Protein AF-A0A0N0N8M4-F1 (afdb_monomer_lite)

Structure (mmCIF, N/CA/C/O backbone):
data_AF-A0A0N0N8M4-F1
#
_entry.id   AF-A0A0N0N8M4-F1
#
loop_
_atom_site.group_PDB
_atom_site.id
_atom_site.type_symbol
_atom_site.label_atom_id
_atom_site.label_alt_id
_atom_site.label_comp_id
_atom_site.label_asym_id
_atom_site.label_entity_id
_atom_site.label_seq_id
_atom_site.pdbx_PDB_ins_code
_atom_site.Cartn_x
_atom_site.Cartn_y
_atom_site.Cartn_z
_atom_site.occupancy
_atom_site.B_iso_or_equiv
_atom_site.auth_seq_id
_atom_site.auth_comp_id
_atom_site.auth_asym_id
_atom_site.auth_atom_id
_atom_site.pdbx_PDB_model_num
ATOM 1 N N . MET A 1 1 ? 12.608 13.380 -5.109 1.00 49.38 1 MET A N 1
ATOM 2 C CA . MET A 1 1 ? 11.524 12.395 -5.244 1.00 49.38 1 MET A CA 1
ATOM 3 C C . MET A 1 1 ? 11.192 11.957 -3.847 1.00 49.38 1 MET A C 1
ATOM 5 O O . MET A 1 1 ? 12.079 11.426 -3.181 1.00 49.38 1 MET A O 1
ATOM 9 N N . ASP A 1 2 ? 9.991 12.271 -3.387 1.00 55.09 2 ASP A N 1
ATOM 10 C CA . ASP A 1 2 ? 9.526 11.766 -2.105 1.00 55.09 2 ASP A CA 1
ATOM 11 C C . ASP A 1 2 ? 9.492 10.238 -2.191 1.00 55.09 2 ASP A C 1
ATOM 13 O O . ASP A 1 2 ? 9.008 9.662 -3.168 1.00 55.09 2 ASP A O 1
ATOM 17 N N . LYS A 1 3 ? 10.131 9.575 -1.226 1.00 58.66 3 LYS A N 1
ATOM 18 C CA . LYS A 1 3 ? 10.046 8.123 -1.076 1.00 58.66 3 LYS A CA 1
ATOM 19 C C . LYS A 1 3 ? 8.711 7.864 -0.387 1.00 58.66 3 LYS A C 1
ATOM 21 O O . LYS A 1 3 ? 8.596 8.170 0.793 1.00 58.66 3 LYS A O 1
ATOM 26 N N . GLY A 1 4 ? 7.710 7.379 -1.114 1.00 66.56 4 GLY A N 1
ATOM 27 C CA . GLY A 1 4 ? 6.374 7.203 -0.552 1.00 66.56 4 GLY A CA 1
ATOM 28 C C . GLY A 1 4 ? 5.380 6.565 -1.514 1.00 66.56 4 GLY A C 1
ATOM 29 O O . GLY A 1 4 ? 5.722 6.210 -2.645 1.00 66.56 4 GLY A O 1
ATOM 30 N N . VAL A 1 5 ? 4.147 6.416 -1.034 1.00 82.38 5 VAL A N 1
ATOM 31 C CA . VAL A 1 5 ? 3.004 5.954 -1.825 1.00 82.38 5 VAL A CA 1
ATOM 32 C C . VAL A 1 5 ? 2.602 7.048 -2.810 1.00 82.38 5 VAL A C 1
ATOM 34 O O . VAL A 1 5 ? 2.555 8.227 -2.468 1.00 82.38 5 VAL A O 1
ATOM 37 N N . GLY A 1 6 ? 2.310 6.659 -4.046 1.00 87.25 6 GLY A N 1
ATOM 38 C CA . GLY A 1 6 ? 1.924 7.574 -5.112 1.00 87.25 6 GLY A CA 1
ATOM 39 C C . GLY A 1 6 ? 1.035 6.896 -6.147 1.00 87.25 6 GLY A C 1
ATOM 40 O O . GLY A 1 6 ? 0.658 5.733 -6.004 1.00 87.25 6 GLY A O 1
ATOM 41 N N . VAL A 1 7 ? 0.702 7.636 -7.203 1.00 88.88 7 VAL A N 1
ATOM 42 C CA . VAL A 1 7 ? -0.058 7.120 -8.345 1.00 88.88 7 VAL A CA 1
ATOM 43 C C . VAL A 1 7 ? 0.829 7.163 -9.580 1.00 88.88 7 VAL A C 1
ATOM 45 O O . VAL A 1 7 ? 1.410 8.198 -9.904 1.00 88.88 7 VAL A O 1
ATOM 48 N N . TRP A 1 8 ? 0.910 6.031 -10.272 1.00 91.12 8 TRP A N 1
ATOM 49 C CA . TRP A 1 8 ? 1.635 5.870 -11.529 1.00 91.12 8 TRP A CA 1
ATOM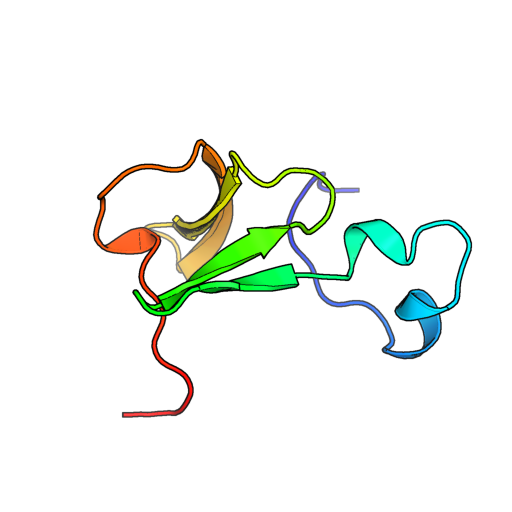 50 C C . TRP A 1 8 ? 0.666 5.479 -12.640 1.00 91.12 8 TRP A C 1
ATOM 52 O O . TRP A 1 8 ? -0.437 4.996 -12.375 1.00 91.12 8 TRP A O 1
ATOM 62 N N . GLU A 1 9 ? 1.079 5.665 -13.894 1.00 94.56 9 GLU A N 1
ATOM 63 C CA . GLU A 1 9 ? 0.322 5.135 -15.027 1.00 94.56 9 GLU A CA 1
ATOM 64 C C . GLU A 1 9 ? 0.124 3.628 -14.864 1.00 94.56 9 GLU A C 1
ATOM 66 O O . GLU A 1 9 ? 1.068 2.914 -14.521 1.00 94.56 9 GLU A O 1
ATOM 71 N N . CYS A 1 10 ? -1.076 3.126 -15.168 1.00 94.56 10 CYS A N 1
ATOM 72 C CA . CYS A 1 10 ? -1.383 1.703 -15.016 1.00 94.56 10 CYS A CA 1
ATOM 73 C C . CYS A 1 10 ? -0.388 0.801 -15.763 1.00 94.56 10 CYS A C 1
ATOM 75 O O . CYS A 1 10 ? -0.028 -0.249 -15.246 1.00 94.56 10 CYS A O 1
ATOM 77 N N . ALA A 1 11 ? 0.122 1.236 -16.923 1.00 95.69 11 ALA A N 1
ATOM 78 C CA . ALA A 1 11 ? 1.122 0.503 -17.705 1.00 95.69 11 ALA A CA 1
ATOM 79 C C . ALA A 1 11 ? 2.448 0.263 -16.952 1.00 95.69 11 ALA A C 1
ATOM 81 O O . ALA A 1 11 ? 3.184 -0.666 -17.276 1.00 95.69 11 ALA A O 1
ATOM 82 N N . SER A 1 12 ? 2.744 1.047 -15.909 1.00 94.88 12 SER A N 1
ATOM 83 C CA . SER A 1 12 ? 3.937 0.852 -15.074 1.00 94.88 12 SER A CA 1
ATOM 84 C C . SER A 1 12 ? 3.921 -0.490 -14.328 1.00 94.88 12 SER A C 1
ATOM 86 O O . SER A 1 12 ? 4.976 -0.962 -13.903 1.00 94.88 12 SER A O 1
ATOM 88 N N . VAL A 1 13 ? 2.755 -1.140 -14.192 1.00 95.12 13 VAL A N 1
ATOM 89 C CA . VAL A 1 13 ? 2.615 -2.470 -13.569 1.00 95.12 13 VAL A CA 1
ATOM 90 C C . VAL A 1 13 ? 3.339 -3.579 -14.344 1.00 95.12 13 VAL A C 1
ATOM 92 O O . VAL A 1 13 ? 3.695 -4.606 -13.754 1.00 95.12 13 VAL A O 1
ATOM 95 N N . ASP A 1 14 ? 3.592 -3.361 -15.634 1.00 96.50 14 ASP A N 1
ATOM 96 C CA . ASP A 1 14 ? 4.269 -4.303 -16.530 1.00 96.50 14 ASP A CA 1
ATOM 97 C C . ASP A 1 14 ? 5.752 -3.952 -16.756 1.00 96.50 14 ASP A C 1
ATOM 99 O O . ASP A 1 14 ? 6.450 -4.652 -17.486 1.00 96.50 14 ASP A O 1
ATOM 103 N N . GLY A 1 15 ? 6.249 -2.879 -16.128 1.00 95.00 15 GLY A N 1
ATOM 104 C CA . GLY A 1 15 ? 7.655 -2.472 -16.191 1.00 95.00 15 GLY A CA 1
ATOM 105 C C . GLY A 1 15 ? 8.546 -3.141 -15.138 1.00 95.00 15 GLY A C 1
ATOM 106 O O . GLY A 1 15 ? 8.083 -3.886 -14.272 1.00 95.00 15 GLY A O 1
ATOM 107 N N . ASP A 1 16 ? 9.835 -2.789 -15.149 1.00 93.81 16 ASP A N 1
ATOM 108 C CA . ASP A 1 16 ? 10.886 -3.368 -14.285 1.00 93.81 16 ASP A CA 1
ATOM 109 C C . ASP A 1 16 ? 10.626 -3.222 -12.773 1.00 93.81 16 ASP A C 1
ATOM 111 O O . ASP A 1 16 ? 11.197 -3.939 -11.949 1.00 93.81 16 ASP A O 1
ATOM 115 N N . HIS A 1 17 ? 9.751 -2.292 -12.391 1.00 91.25 17 HIS A N 1
ATOM 116 C CA . HIS A 1 17 ? 9.362 -2.026 -11.006 1.00 91.25 17 HIS A CA 1
ATOM 117 C C . HIS A 1 17 ? 7.899 -2.371 -10.713 1.00 91.25 17 HIS A C 1
ATOM 119 O O . HIS A 1 17 ? 7.386 -2.023 -9.651 1.00 91.25 17 HIS A O 1
ATOM 125 N N . GLY A 1 18 ? 7.225 -3.090 -11.613 1.00 93.62 18 GLY A N 1
ATOM 126 C CA . GLY A 1 18 ? 5.808 -3.422 -11.484 1.00 93.62 18 GLY A CA 1
ATOM 127 C C . GLY A 1 18 ? 5.463 -4.213 -10.219 1.00 93.62 18 GLY A C 1
ATOM 128 O O . GLY A 1 18 ? 4.327 -4.169 -9.750 1.00 93.62 18 GLY A O 1
ATOM 129 N N . ALA A 1 19 ? 6.426 -4.922 -9.627 1.00 93.38 19 ALA A N 1
ATOM 130 C CA . ALA A 1 19 ? 6.239 -5.611 -8.351 1.00 93.38 19 ALA A CA 1
ATOM 131 C C . ALA A 1 19 ? 5.947 -4.643 -7.183 1.00 93.38 19 ALA A C 1
ATOM 133 O O . ALA A 1 19 ? 5.200 -5.001 -6.278 1.00 93.38 19 ALA A O 1
ATOM 134 N N . ASN A 1 20 ? 6.449 -3.402 -7.245 1.00 91.94 20 ASN A N 1
ATOM 135 C CA . ASN A 1 20 ? 6.173 -2.348 -6.259 1.00 91.94 20 ASN A CA 1
ATOM 136 C C . ASN A 1 20 ? 4.734 -1.807 -6.352 1.00 91.94 20 ASN A C 1
ATOM 138 O O . ASN A 1 20 ? 4.288 -1.104 -5.453 1.00 91.94 20 ASN A O 1
ATOM 142 N N . LEU A 1 21 ? 4.025 -2.099 -7.449 1.00 93.81 21 LEU A N 1
ATOM 143 C CA . LEU A 1 21 ? 2.685 -1.581 -7.747 1.00 93.81 21 LEU A CA 1
ATOM 144 C C . LEU A 1 21 ? 1.581 -2.623 -7.519 1.00 93.81 21 LEU A C 1
ATOM 146 O O . LEU A 1 21 ? 0.424 -2.389 -7.863 1.00 93.81 21 LEU A O 1
ATOM 150 N N . ARG A 1 22 ? 1.931 -3.794 -6.976 1.00 95.00 22 ARG A N 1
ATOM 151 C CA . ARG A 1 22 ? 0.992 -4.881 -6.687 1.00 95.00 22 ARG A CA 1
ATOM 152 C C . ARG A 1 22 ? 0.742 -4.967 -5.189 1.00 95.00 22 ARG A C 1
ATOM 154 O O . ARG A 1 22 ? 1.684 -4.983 -4.399 1.00 95.00 22 ARG A O 1
ATOM 161 N N . PHE A 1 23 ? -0.530 -5.079 -4.826 1.00 95.25 23 PHE A N 1
ATOM 162 C CA . PHE A 1 23 ? -0.987 -5.144 -3.444 1.00 95.25 23 PHE A CA 1
ATOM 163 C C . PHE A 1 23 ? -1.934 -6.326 -3.254 1.00 95.25 23 PHE A C 1
ATOM 165 O O . PHE A 1 23 ? -2.708 -6.660 -4.153 1.00 95.25 23 PHE A O 1
ATOM 172 N N . THR A 1 24 ? -1.876 -6.931 -2.075 1.00 95.88 24 THR A N 1
ATOM 173 C CA . THR A 1 24 ? -2.887 -7.863 -1.582 1.00 95.88 24 THR A CA 1
ATOM 174 C C . THR A 1 24 ? -3.915 -7.073 -0.785 1.00 95.88 24 THR A C 1
ATOM 176 O O . THR A 1 24 ? -3.545 -6.204 0.002 1.00 95.88 24 THR A O 1
ATOM 179 N N . VAL A 1 25 ? -5.194 -7.374 -0.996 1.00 95.50 25 VAL A N 1
ATOM 180 C CA . VAL A 1 25 ? -6.286 -6.906 -0.137 1.00 95.50 25 VAL A CA 1
ATOM 181 C C . VAL A 1 25 ? -6.715 -8.093 0.710 1.00 95.50 25 VAL A C 1
ATOM 183 O O . VAL A 1 25 ? -7.245 -9.069 0.172 1.00 95.50 25 VAL A O 1
ATOM 186 N N . ASP A 1 26 ? -6.437 -8.028 2.005 1.00 94.75 26 ASP A N 1
ATOM 187 C CA . ASP A 1 26 ? -6.776 -9.090 2.946 1.00 94.75 26 ASP A CA 1
ATOM 188 C C . ASP A 1 26 ? -8.250 -8.989 3.372 1.00 94.75 26 ASP A C 1
ATOM 190 O O . ASP A 1 26 ? -8.923 -7.971 3.191 1.00 94.75 26 ASP A O 1
ATOM 194 N N . GLY A 1 27 ? -8.791 -10.085 3.911 1.00 94.62 27 GLY A N 1
ATOM 195 C CA . GLY A 1 27 ? -10.216 -10.185 4.256 1.00 94.62 27 GLY A CA 1
ATOM 196 C C . GLY A 1 27 ? -10.665 -9.263 5.396 1.00 94.62 27 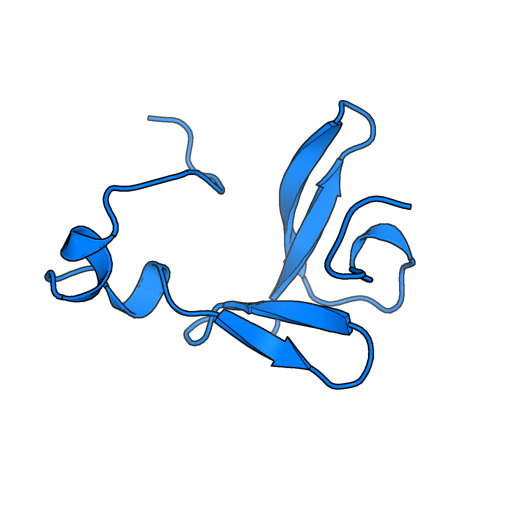GLY A C 1
ATOM 197 O O . GLY A 1 27 ? -11.863 -9.031 5.547 1.00 94.62 27 GLY A O 1
ATOM 198 N N . ASP A 1 28 ? -9.722 -8.743 6.179 1.00 93.56 28 ASP A N 1
ATOM 199 C CA . ASP A 1 28 ? -9.947 -7.742 7.225 1.00 93.56 28 ASP A CA 1
ATOM 200 C C . ASP A 1 28 ? -9.964 -6.299 6.687 1.00 93.56 28 ASP A C 1
ATOM 202 O O . ASP A 1 28 ? -10.379 -5.388 7.400 1.00 93.56 28 ASP A O 1
ATOM 206 N N . GLY A 1 29 ? -9.594 -6.096 5.419 1.00 95.75 29 GLY A N 1
ATOM 207 C CA . GLY A 1 29 ? -9.512 -4.785 4.783 1.00 95.75 29 GLY A CA 1
ATOM 208 C C . GLY A 1 29 ? -8.120 -4.152 4.801 1.00 95.75 29 GLY A C 1
ATOM 209 O O . GLY A 1 29 ? -7.988 -3.027 4.313 1.00 95.75 29 GLY A O 1
ATOM 210 N N . THR A 1 30 ? -7.082 -4.832 5.303 1.00 97.25 30 THR A N 1
ATOM 211 C CA . THR A 1 30 ? -5.702 -4.356 5.122 1.00 97.25 30 THR A CA 1
ATOM 212 C C . THR A 1 30 ? -5.266 -4.450 3.660 1.00 97.25 30 THR A C 1
ATOM 214 O O . THR A 1 30 ? -5.605 -5.384 2.927 1.00 97.25 30 THR A O 1
ATOM 217 N N . VAL A 1 31 ? -4.492 -3.456 3.218 1.00 96.06 31 VAL A N 1
ATOM 218 C CA . VAL A 1 31 ? -3.923 -3.385 1.864 1.00 96.06 31 VAL A CA 1
ATOM 219 C C . VAL A 1 31 ? -2.403 -3.430 1.977 1.00 96.06 31 VAL A C 1
ATOM 221 O O . VAL A 1 31 ? -1.795 -2.503 2.504 1.00 96.06 31 VAL A O 1
ATOM 224 N N . ARG A 1 32 ? -1.770 -4.504 1.496 1.00 96.19 32 ARG A N 1
ATOM 225 C CA . ARG A 1 32 ? -0.354 -4.819 1.770 1.00 96.19 32 ARG A CA 1
ATOM 226 C C . ARG A 1 32 ? 0.457 -4.941 0.481 1.00 96.19 32 ARG A C 1
ATOM 228 O O . ARG A 1 32 ? -0.016 -5.599 -0.447 1.00 96.19 32 ARG A O 1
ATOM 235 N N . PRO A 1 33 ? 1.677 -4.381 0.375 1.00 95.19 33 PRO A N 1
ATOM 236 C CA . PRO A 1 33 ? 2.517 -4.580 -0.803 1.00 95.19 33 PRO A CA 1
ATOM 237 C C . PRO A 1 33 ? 2.855 -6.062 -1.004 1.00 95.19 33 PRO A C 1
ATOM 239 O O . PRO A 1 33 ? 3.288 -6.746 -0.076 1.00 95.19 33 PRO A O 1
ATOM 242 N N . ALA A 1 34 ? 2.755 -6.557 -2.238 1.00 93.50 34 ALA A N 1
ATOM 243 C CA . ALA A 1 34 ? 3.010 -7.967 -2.548 1.00 93.50 34 ALA A CA 1
ATOM 244 C C . ALA A 1 34 ? 4.461 -8.405 -2.256 1.00 93.50 34 ALA A C 1
ATOM 246 O O . ALA A 1 34 ? 4.720 -9.578 -1.999 1.00 93.50 34 ALA A O 1
ATOM 247 N N . ILE A 1 35 ? 5.409 -7.463 -2.285 1.00 94.12 35 ILE A N 1
ATOM 248 C CA . ILE A 1 35 ? 6.838 -7.696 -2.014 1.00 94.12 35 ILE A CA 1
ATOM 249 C C . ILE A 1 35 ? 7.260 -7.385 -0.569 1.00 94.12 35 ILE A C 1
ATOM 251 O O . ILE A 1 35 ? 8.401 -7.651 -0.199 1.00 94.12 35 ILE A O 1
ATOM 255 N N . ALA A 1 36 ? 6.368 -6.808 0.238 1.00 94.56 36 ALA A N 1
ATOM 256 C CA . ALA A 1 36 ? 6.637 -6.388 1.611 1.00 94.56 36 ALA A CA 1
ATOM 257 C C . ALA A 1 36 ? 5.393 -6.636 2.467 1.00 94.56 36 ALA A C 1
ATOM 259 O O . ALA A 1 36 ? 4.750 -5.717 2.957 1.00 94.56 36 ALA A O 1
ATOM 260 N N . ILE A 1 37 ? 5.036 -7.912 2.621 1.00 92.50 37 ILE A N 1
ATOM 261 C CA . ILE A 1 37 ? 3.772 -8.282 3.255 1.00 92.50 37 ILE A CA 1
ATOM 262 C C . ILE A 1 37 ? 3.696 -7.832 4.723 1.00 92.50 37 ILE A C 1
ATOM 264 O O . ILE A 1 37 ? 2.611 -7.628 5.229 1.00 92.50 37 ILE A O 1
ATOM 268 N N . LEU A 1 38 ? 4.793 -7.624 5.449 1.00 96.00 38 LEU A N 1
ATOM 269 C CA . LEU A 1 38 ? 4.730 -7.143 6.844 1.00 96.00 38 LEU A CA 1
ATOM 270 C C . LEU A 1 38 ? 4.482 -5.625 6.958 1.00 96.00 38 LEU A C 1
ATOM 272 O O . LEU A 1 38 ? 4.793 -5.026 7.983 1.00 96.00 38 LEU A O 1
ATOM 276 N N . THR A 1 39 ? 3.953 -5.010 5.905 1.00 96.12 39 THR A N 1
ATOM 277 C CA . THR A 1 39 ? 3.705 -3.577 5.769 1.00 96.12 39 THR A CA 1
ATOM 278 C C . THR A 1 39 ? 2.299 -3.375 5.208 1.00 96.12 39 THR A C 1
ATOM 280 O O . THR A 1 39 ? 1.860 -4.163 4.365 1.00 96.12 39 THR A O 1
ATOM 283 N N . ALA A 1 40 ? 1.604 -2.330 5.642 1.00 96.69 40 ALA A N 1
ATOM 284 C CA . ALA A 1 40 ? 0.258 -1.990 5.199 1.00 96.69 40 ALA A CA 1
ATOM 285 C C . ALA A 1 40 ? 0.170 -0.531 4.736 1.00 96.69 40 ALA A C 1
ATOM 287 O O . ALA A 1 40 ? 1.014 0.297 5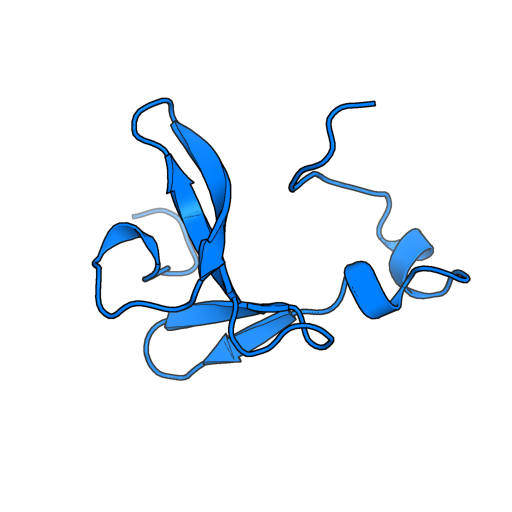.073 1.00 96.69 40 ALA A O 1
ATOM 288 N N . LEU A 1 41 ? -0.841 -0.237 3.919 1.00 95.12 41 LEU A N 1
ATOM 289 C CA . LEU A 1 41 ? -1.246 1.124 3.591 1.00 95.12 41 LEU A CA 1
ATOM 290 C C . LEU A 1 41 ? -1.893 1.758 4.826 1.00 95.12 41 LEU A C 1
ATOM 292 O O . LEU A 1 41 ? -2.946 1.292 5.263 1.00 95.12 41 LEU A O 1
ATOM 296 N N . THR A 1 42 ? -1.302 2.835 5.325 1.00 95.69 42 THR A N 1
ATOM 297 C CA . THR A 1 42 ? -1.710 3.480 6.578 1.00 95.69 42 THR A CA 1
ATOM 298 C C . THR A 1 42 ? -2.148 4.912 6.307 1.00 95.69 42 THR A C 1
ATOM 300 O O . THR A 1 42 ? -1.520 5.627 5.521 1.00 95.69 42 THR A O 1
ATOM 303 N N . ALA A 1 43 ? -3.267 5.322 6.899 1.00 94.25 43 ALA A N 1
ATOM 304 C CA . ALA A 1 43 ? -3.762 6.688 6.793 1.00 94.25 43 ALA A CA 1
ATOM 305 C C . ALA A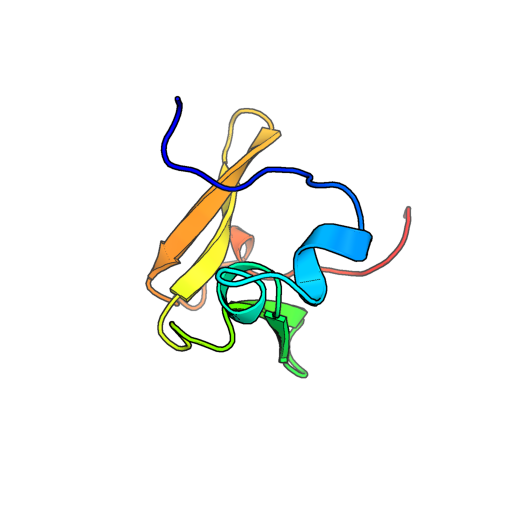 1 43 ? -3.007 7.626 7.747 1.00 94.25 43 ALA A C 1
ATOM 307 O O . ALA A 1 43 ? -2.955 7.394 8.951 1.00 94.25 43 ALA A O 1
ATOM 308 N N . ASP A 1 44 ? -2.504 8.748 7.233 1.00 89.75 44 ASP A N 1
ATOM 309 C CA . ASP A 1 44 ? -1.897 9.779 8.072 1.00 89.75 44 ASP A CA 1
ATOM 310 C C . ASP A 1 44 ? -2.957 10.783 8.561 1.00 89.75 44 ASP A C 1
ATOM 312 O O . ASP A 1 44 ? -3.888 11.145 7.835 1.00 89.75 44 ASP A O 1
ATOM 316 N N . VAL A 1 45 ? -2.753 11.367 9.749 1.00 84.50 45 VAL A N 1
ATOM 317 C CA . VAL A 1 45 ? -3.639 12.401 10.342 1.00 84.50 45 VAL A CA 1
ATOM 318 C C . VAL A 1 45 ? -3.845 13.618 9.414 1.00 84.50 45 VAL A C 1
ATOM 320 O O . VAL A 1 45 ? -4.854 14.316 9.506 1.00 84.50 45 VAL A O 1
ATOM 323 N N . GLY A 1 46 ? -2.904 13.873 8.496 1.00 85.38 46 GLY A N 1
ATOM 324 C CA . GLY A 1 46 ? -2.959 14.955 7.506 1.00 85.38 46 GLY A CA 1
ATOM 325 C C . GLY A 1 46 ? -3.700 14.627 6.203 1.00 85.38 46 GLY A C 1
ATOM 326 O O . GLY A 1 46 ? -3.665 15.443 5.283 1.00 85.38 46 GLY A O 1
ATOM 327 N N . GLY A 1 47 ? -4.331 13.452 6.091 1.00 84.56 47 GLY A N 1
ATOM 328 C CA . GLY A 1 47 ? -4.972 12.981 4.856 1.00 84.56 47 GLY A CA 1
ATOM 329 C C . GLY A 1 47 ? -3.993 12.419 3.819 1.00 84.56 47 GLY A C 1
ATOM 330 O O . GLY A 1 47 ? -4.368 12.222 2.664 1.00 84.56 47 GLY A O 1
ATOM 331 N N . GLY A 1 48 ? -2.741 12.197 4.225 1.00 88.81 48 GLY A N 1
ATOM 332 C CA . GLY A 1 48 ? -1.749 11.452 3.459 1.00 88.81 48 GLY A CA 1
ATOM 333 C C . GLY A 1 48 ? -1.925 9.945 3.621 1.00 88.81 48 GLY A C 1
ATOM 334 O O . GLY A 1 48 ? -2.760 9.478 4.398 1.00 88.81 48 GLY A O 1
ATOM 335 N N . VAL A 1 49 ? -1.124 9.198 2.869 1.00 91.75 49 VAL A N 1
ATOM 336 C CA . VAL A 1 49 ? -1.005 7.749 3.013 1.00 91.75 49 VAL A CA 1
ATOM 337 C C . VAL A 1 49 ? 0.462 7.344 2.994 1.00 91.75 49 VAL A C 1
ATOM 339 O O . VAL A 1 49 ? 1.258 7.868 2.207 1.00 91.75 49 VAL A O 1
ATOM 342 N N . SER A 1 50 ? 0.796 6.375 3.833 1.00 92.69 50 SER A N 1
ATOM 343 C CA . SER A 1 50 ? 2.142 5.851 4.033 1.00 92.69 50 SER A CA 1
ATOM 344 C C . SER A 1 50 ? 2.145 4.318 3.979 1.00 92.69 50 SER A C 1
ATOM 346 O O . SER A 1 50 ? 1.101 3.676 3.837 1.00 92.69 50 SER A O 1
ATOM 348 N N . LEU A 1 51 ? 3.344 3.731 3.982 1.00 93.75 51 LEU A N 1
ATOM 349 C CA . LEU A 1 51 ? 3.545 2.289 4.115 1.00 93.75 51 LEU A CA 1
ATOM 350 C C . LEU A 1 51 ? 4.249 2.036 5.441 1.00 93.75 51 LEU A C 1
ATOM 352 O O . LEU A 1 51 ? 5.463 2.227 5.526 1.00 93.75 51 LEU A O 1
ATOM 356 N N . GLU A 1 52 ? 3.498 1.589 6.439 1.00 95.19 52 GLU A N 1
ATOM 357 C CA . GLU A 1 52 ? 3.999 1.360 7.795 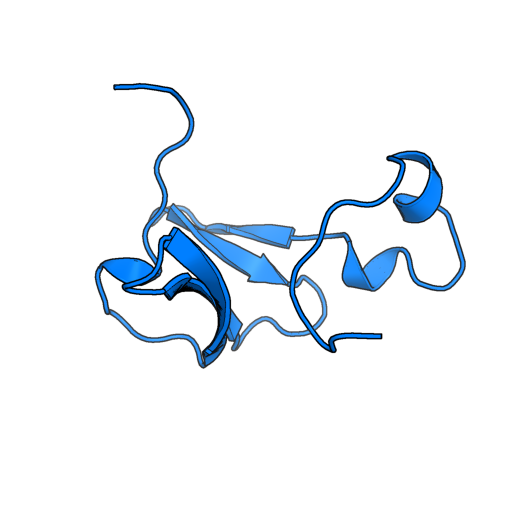1.00 95.19 52 GLU A CA 1
ATOM 358 C C . GLU A 1 52 ? 3.972 -0.133 8.147 1.00 95.19 52 GLU A C 1
ATOM 360 O O . GLU A 1 52 ? 3.277 -0.915 7.485 1.00 95.19 52 GLU A O 1
ATOM 365 N N . PRO A 1 53 ? 4.774 -0.589 9.128 1.00 97.06 53 PRO A N 1
ATOM 366 C CA . PRO A 1 53 ? 4.694 -1.957 9.625 1.00 97.06 53 PRO A CA 1
ATOM 367 C C . PRO A 1 53 ? 3.252 -2.346 9.951 1.00 97.06 53 PRO A C 1
ATOM 369 O O . PRO A 1 53 ? 2.510 -1.553 10.517 1.00 97.06 53 PRO A O 1
ATOM 372 N N . LEU A 1 54 ? 2.871 -3.569 9.588 1.00 96.69 54 LEU A N 1
ATOM 373 C CA . LEU A 1 54 ? 1.543 -4.092 9.888 1.00 96.69 54 LEU A CA 1
ATOM 374 C C . LEU A 1 54 ? 1.291 -4.031 11.401 1.00 96.69 54 LEU A C 1
ATOM 376 O O . LEU A 1 54 ? 2.073 -4.583 12.182 1.00 96.69 54 LEU A O 1
ATOM 380 N N . ASP A 1 55 ? 0.186 -3.408 11.779 1.00 93.00 55 ASP A N 1
ATOM 381 C CA . ASP A 1 55 ? -0.343 -3.367 13.136 1.00 93.00 55 ASP A CA 1
ATOM 382 C C . ASP A 1 55 ? -1.848 -3.694 13.114 1.00 93.00 55 ASP A C 1
ATOM 384 O O . ASP A 1 55 ? -2.413 -4.049 12.078 1.00 93.00 55 ASP A O 1
ATOM 388 N N . GLU A 1 56 ? -2.479 -3.702 14.286 1.00 86.50 56 GLU A N 1
ATOM 389 C CA . GLU A 1 56 ? -3.920 -3.959 14.417 1.00 86.50 56 GLU A CA 1
ATOM 390 C C . GLU A 1 56 ? -4.717 -2.644 14.525 1.00 86.50 56 GLU A C 1
ATOM 392 O O . GLU A 1 56 ? -5.874 -2.654 14.963 1.00 86.50 56 GLU A O 1
ATOM 397 N N . ASP A 1 57 ? -4.110 -1.509 14.154 1.00 92.50 57 ASP A N 1
ATOM 398 C CA . ASP A 1 57 ? -4.719 -0.195 14.304 1.00 92.50 57 ASP A CA 1
ATOM 399 C C . ASP A 1 57 ? -5.702 0.104 13.160 1.00 92.50 57 ASP A C 1
ATOM 401 O O . ASP A 1 57 ? -5.635 -0.392 12.032 1.00 92.50 57 ASP A O 1
ATOM 405 N N . GLY A 1 58 ? -6.712 0.912 13.487 1.00 94.50 58 GLY A N 1
ATOM 406 C CA . GLY A 1 58 ? -7.832 1.177 12.583 1.00 94.50 58 GLY A CA 1
ATOM 407 C C . GLY A 1 58 ? -7.473 2.023 11.358 1.00 94.50 58 GLY A C 1
ATOM 408 O O . GLY A 1 58 ? -8.273 2.093 10.427 1.00 94.50 58 GLY A O 1
ATOM 409 N N . ASP A 1 59 ? -6.309 2.668 11.344 1.00 95.69 59 ASP A N 1
ATOM 410 C CA . ASP A 1 59 ? -5.789 3.458 10.222 1.00 95.69 59 ASP A CA 1
ATOM 411 C C . ASP A 1 59 ? -5.186 2.597 9.097 1.00 95.69 59 ASP A C 1
ATOM 413 O O . ASP A 1 59 ? -4.934 3.119 8.007 1.00 95.69 59 ASP A O 1
ATOM 417 N N . GLN A 1 60 ? -5.039 1.285 9.317 1.00 96.94 60 GLN A N 1
ATOM 418 C CA . GLN A 1 60 ? -4.666 0.297 8.296 1.00 96.94 60 GLN A CA 1
ATOM 419 C C . GLN A 1 60 ? -5.875 -0.433 7.682 1.00 96.94 60 GLN A C 1
ATOM 421 O O . GLN A 1 60 ? -5.722 -1.207 6.732 1.00 96.94 60 GLN A O 1
ATOM 426 N N . LEU A 1 61 ? -7.091 -0.195 8.191 1.00 96.00 61 LEU A N 1
ATOM 427 C CA . LEU A 1 61 ? -8.310 -0.872 7.744 1.00 96.00 61 LEU A CA 1
ATOM 428 C C . LEU A 1 61 ? -9.080 -0.033 6.722 1.00 96.00 61 LEU A C 1
ATOM 430 O O . LEU A 1 61 ? -9.654 1.012 7.035 1.00 96.00 61 LEU A O 1
ATOM 434 N N . TRP A 1 62 ? -9.166 -0.540 5.492 1.00 94.69 62 TRP A N 1
ATOM 435 C CA . TRP A 1 62 ? -9.796 0.164 4.381 1.00 94.69 62 TRP A CA 1
ATOM 436 C C . TRP A 1 62 ? -11.112 -0.479 3.955 1.00 94.69 62 TRP A C 1
ATOM 438 O O . TRP A 1 62 ? -11.281 -1.698 3.918 1.00 94.69 62 TRP A O 1
ATOM 448 N N . ARG A 1 63 ? -12.057 0.371 3.547 1.00 93.94 63 ARG A N 1
ATOM 449 C CA . ARG A 1 63 ? -13.286 -0.041 2.866 1.00 93.94 63 ARG A CA 1
ATOM 450 C C . ARG A 1 63 ? -13.323 0.584 1.480 1.00 93.94 63 ARG A C 1
ATOM 452 O O . ARG A 1 63 ? -13.190 1.794 1.339 1.00 93.94 63 ARG A O 1
ATOM 459 N N . ALA A 1 64 ? -13.540 -0.241 0.460 1.00 90.00 64 ALA A N 1
ATOM 460 C CA . ALA A 1 64 ? -13.721 0.244 -0.901 1.00 90.00 64 ALA A CA 1
ATOM 461 C C . ALA A 1 64 ? -15.053 1.003 -1.050 1.00 90.00 64 ALA A C 1
ATOM 463 O O . ALA A 1 64 ? -16.097 0.527 -0.600 1.00 90.00 64 ALA A O 1
ATOM 464 N N . GLY A 1 65 ? -15.018 2.137 -1.752 1.00 83.94 65 GLY A N 1
ATOM 465 C CA . GLY A 1 65 ? -16.194 2.943 -2.091 1.00 83.94 65 GLY A CA 1
ATOM 466 C C . GLY A 1 65 ? 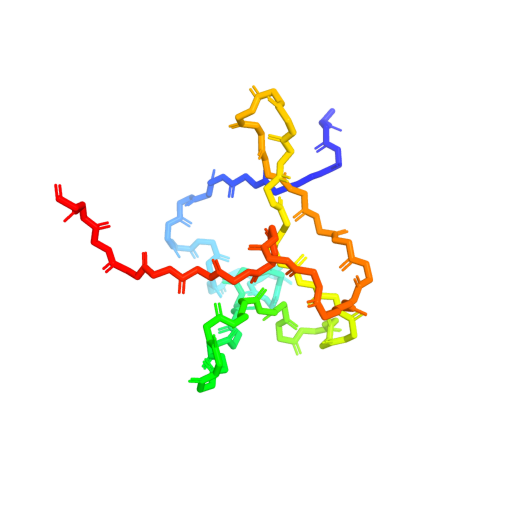-16.321 4.239 -1.286 1.00 83.94 65 GLY A C 1
ATOM 467 O O . GLY A 1 65 ? -15.638 4.445 -0.288 1.00 83.94 65 GLY A O 1
ATOM 468 N N . ALA A 1 66 ? -17.200 5.126 -1.755 1.00 63.84 66 ALA A N 1
ATOM 469 C CA . ALA A 1 66 ? -17.650 6.286 -0.991 1.00 63.84 66 ALA A CA 1
ATOM 470 C C . ALA A 1 66 ? -18.790 5.858 -0.051 1.00 63.84 66 ALA A C 1
ATOM 472 O O . ALA A 1 66 ? -19.650 5.077 -0.465 1.00 63.84 66 ALA A O 1
ATOM 473 N N . ALA A 1 67 ? -18.764 6.340 1.195 1.00 55.50 67 ALA A N 1
ATOM 474 C CA . ALA A 1 67 ? -19.872 6.197 2.142 1.00 55.50 67 ALA A CA 1
ATOM 475 C C . ALA A 1 67 ? -21.085 7.041 1.725 1.00 55.50 67 ALA A C 1
ATOM 477 O O . ALA A 1 67 ? -20.868 8.144 1.169 1.00 55.50 67 ALA A O 1
#

Sequence (67 aa):
MDKGVGVWECASVDGDHGANLRFTVDGDGTVRPAIAILTALTADVGGGVSLEPLDEDGDQLWRAGAA

Secondary structure (DSSP, 8-state):
---S-----GGGGGSTTGGGG-EEE-TTS-EEETT-TTEEEEE-TTS-EEEEE--S-GGG----S--

Radius of gyration: 12.42 Å; chains: 1; bounding box: 31×25×32 Å

Foldseek 3Di:
DDPFDDDDDPCCCVDPCVQQVDWDQDPQQWTARPVGRQWTWFADPVRDTGIGGDDPDPRRHDDPDDD

pLDDT: mean 90.06, std 10.7, range [49.38, 97.25]